Protein AF-A0A6N9P7X0-F1 (afdb_monomer_lite)

Sequence (153 aa):
MCLPDLQVTSSDEVGILTQNFNKMKNDCRSLLVARAERDAMHQNLLNEHIQRVTAEQQLSSAKFAALRNQVNPHFLFNTLALIIQVASEEDAEETKQLIQQLSDLLRYNLYNNAPSVPLAQEIEVLHHYIHIRKPVSGTVFPAGSTAESIPEA

pLDDT: mean 81.95, std 16.92, range [35.22, 97.81]

Radius of gyration: 37.42 Å; chains: 1; bounding box: 61×48×104 Å

Structure (mmCIF, N/CA/C/O backbone):
data_AF-A0A6N9P7X0-F1
#
_entry.id   AF-A0A6N9P7X0-F1
#
loop_
_atom_site.group_PDB
_atom_site.id
_atom_site.type_symbol
_atom_site.label_atom_id
_atom_site.label_alt_id
_atom_site.label_comp_id
_atom_site.label_asym_id
_atom_site.label_entity_id
_atom_site.label_seq_id
_atom_site.pdbx_PDB_ins_code
_atom_site.Cartn_x
_atom_site.Cartn_y
_atom_site.Cartn_z
_atom_site.occupancy
_atom_site.B_iso_or_equiv
_atom_site.auth_seq_id
_atom_site.auth_comp_id
_atom_site.auth_asym_id
_atom_site.auth_atom_id
_atom_site.pdbx_PDB_model_num
ATOM 1 N N . MET A 1 1 ? 23.382 -11.305 -38.162 1.00 46.66 1 MET A N 1
ATOM 2 C CA . MET A 1 1 ? 24.546 -11.268 -39.075 1.00 46.66 1 MET A CA 1
ATOM 3 C C . MET A 1 1 ? 24.368 -10.052 -39.972 1.00 46.66 1 MET A C 1
ATOM 5 O O . MET A 1 1 ? 23.329 -9.954 -40.609 1.00 46.66 1 MET A O 1
ATOM 9 N N . CYS A 1 2 ? 25.265 -9.064 -39.909 1.00 64.12 2 CYS A N 1
ATOM 10 C CA . CYS A 1 2 ? 25.078 -7.799 -40.630 1.00 64.12 2 CYS A CA 1
ATOM 11 C C . CYS A 1 2 ? 25.531 -7.919 -42.083 1.00 64.12 2 CYS A C 1
ATOM 13 O O . CYS A 1 2 ? 26.607 -8.447 -42.351 1.00 64.12 2 CYS A O 1
ATOM 15 N N . LEU A 1 3 ? 24.717 -7.393 -42.997 1.00 74.31 3 LEU A N 1
ATOM 16 C CA . LEU A 1 3 ? 25.078 -7.265 -44.402 1.00 74.31 3 LEU A CA 1
ATOM 17 C C . LEU A 1 3 ? 26.088 -6.116 -44.564 1.00 74.31 3 LEU A C 1
ATOM 19 O O . LEU A 1 3 ? 25.824 -5.016 -44.052 1.00 74.31 3 LEU A O 1
ATOM 23 N N . PRO A 1 4 ? 27.218 -6.342 -45.256 1.00 85.94 4 PRO A N 1
ATOM 24 C CA . PRO A 1 4 ? 28.190 -5.293 -45.534 1.00 85.94 4 PRO A CA 1
ATOM 25 C C . PRO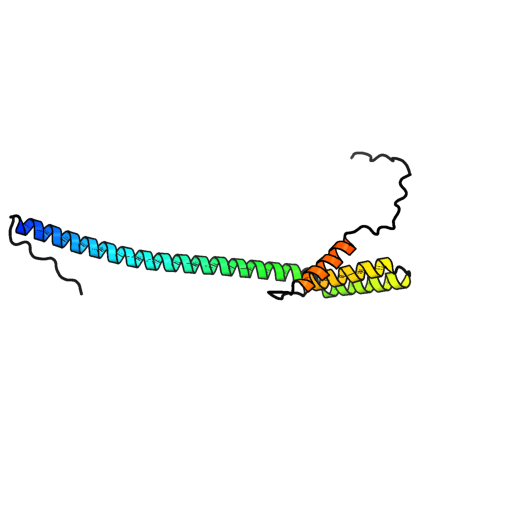 A 1 4 ? 27.567 -4.168 -46.370 1.00 85.94 4 PRO A C 1
ATOM 27 O O . PRO A 1 4 ? 26.486 -4.312 -46.950 1.00 85.94 4 PRO A O 1
ATOM 30 N N . ASP A 1 5 ? 28.211 -3.005 -46.369 1.00 91.25 5 ASP A N 1
ATOM 31 C CA . ASP A 1 5 ? 27.820 -1.901 -47.246 1.00 91.25 5 ASP A CA 1
ATOM 32 C C . ASP A 1 5 ? 28.019 -2.301 -48.708 1.00 91.25 5 ASP A C 1
ATOM 34 O O . ASP A 1 5 ? 28.965 -3.014 -49.058 1.00 91.25 5 ASP A O 1
ATOM 38 N N . LEU A 1 6 ? 27.093 -1.862 -49.558 1.00 89.38 6 LEU A N 1
ATOM 39 C CA . LEU A 1 6 ? 27.222 -2.039 -50.997 1.00 89.38 6 LEU A CA 1
ATOM 40 C C . LEU A 1 6 ? 28.403 -1.197 -51.488 1.00 89.38 6 LEU A C 1
ATOM 42 O O . LEU A 1 6 ? 28.542 -0.035 -51.100 1.00 89.38 6 LEU A O 1
ATOM 46 N N . GLN A 1 7 ? 29.246 -1.785 -52.334 1.00 89.69 7 GLN A N 1
ATOM 47 C CA . GLN A 1 7 ? 30.387 -1.095 -52.934 1.00 89.69 7 GLN A CA 1
ATOM 48 C C . GLN A 1 7 ? 29.886 0.000 -53.882 1.00 89.69 7 GLN A C 1
ATOM 50 O O . GLN A 1 7 ? 29.036 -0.255 -54.732 1.00 89.69 7 GLN A O 1
ATOM 55 N N . VAL A 1 8 ? 30.423 1.213 -53.753 1.00 88.00 8 VAL A N 1
ATOM 56 C CA . VAL A 1 8 ? 30.089 2.332 -54.643 1.00 88.00 8 VAL A CA 1
ATOM 57 C C . VAL A 1 8 ? 31.037 2.281 -55.839 1.00 88.00 8 VAL A C 1
ATOM 59 O O . VAL A 1 8 ? 32.207 2.629 -55.716 1.00 88.00 8 VAL A O 1
ATOM 62 N N . THR A 1 9 ? 30.552 1.800 -56.983 1.00 83.75 9 THR A N 1
ATOM 63 C CA . THR A 1 9 ? 31.378 1.548 -58.181 1.00 83.75 9 THR A CA 1
ATOM 64 C C . THR A 1 9 ? 31.285 2.627 -59.259 1.00 83.75 9 THR A C 1
ATOM 66 O O . THR A 1 9 ? 32.108 2.631 -60.168 1.00 83.75 9 THR A O 1
ATOM 69 N N . SER A 1 10 ? 30.306 3.530 -59.177 1.00 83.06 10 SER A N 1
ATOM 70 C CA . SER A 1 10 ? 30.120 4.639 -60.122 1.00 83.06 10 SER A CA 1
ATOM 71 C C . SER A 1 10 ? 29.969 5.960 -59.369 1.00 83.06 10 SER A C 1
ATOM 73 O O . SER A 1 10 ? 29.564 5.960 -58.207 1.00 83.06 10 SER A O 1
ATOM 75 N N . SER A 1 11 ? 30.314 7.079 -60.008 1.00 85.62 11 SER A N 1
ATOM 76 C CA . SER A 1 11 ? 30.141 8.437 -59.462 1.00 85.62 11 SER A CA 1
ATOM 77 C C . SER A 1 11 ? 28.894 9.147 -59.998 1.00 85.62 11 SER A C 1
ATOM 79 O O . SER A 1 11 ? 28.707 10.333 -59.740 1.00 85.62 11 SER A O 1
ATOM 81 N N . ASP A 1 12 ? 28.093 8.447 -60.795 1.00 89.12 12 ASP A N 1
ATOM 82 C CA . ASP A 1 12 ? 26.836 8.924 -61.366 1.00 89.12 12 ASP A CA 1
ATOM 83 C C . ASP A 1 12 ? 25.661 8.739 -60.380 1.00 89.12 12 ASP A C 1
ATOM 85 O O . ASP A 1 12 ? 25.842 8.498 -59.178 1.00 89.12 12 ASP A O 1
ATOM 89 N N . GLU A 1 13 ? 24.430 8.840 -60.878 1.00 90.00 13 GLU A N 1
ATOM 90 C CA . GLU A 1 13 ? 23.208 8.701 -60.086 1.00 90.00 13 GLU A CA 1
ATOM 91 C C . GLU A 1 13 ? 23.115 7.346 -59.357 1.00 90.00 13 GLU A C 1
ATOM 93 O O . GLU A 1 13 ? 22.554 7.268 -58.258 1.00 90.00 13 GLU A O 1
ATOM 98 N N . VAL A 1 14 ? 23.707 6.284 -59.916 1.00 90.75 14 VAL A N 1
ATOM 99 C CA . VAL A 1 14 ? 23.730 4.942 -59.310 1.00 90.75 14 VAL A CA 1
ATOM 100 C C . VAL A 1 14 ? 24.664 4.918 -58.099 1.00 90.75 14 VAL A C 1
ATOM 102 O O . VAL A 1 14 ? 24.355 4.298 -57.073 1.00 90.75 14 VAL A O 1
ATOM 105 N N . GLY A 1 15 ? 25.777 5.649 -58.170 1.00 91.00 15 GLY A N 1
ATOM 106 C CA . GLY A 1 15 ? 26.687 5.851 -57.044 1.00 91.00 15 GLY A CA 1
ATOM 107 C C . GLY A 1 15 ? 26.023 6.549 -55.861 1.00 91.00 15 GLY A C 1
ATOM 108 O O . GLY A 1 15 ? 26.086 6.069 -54.725 1.00 91.00 15 GLY A O 1
ATOM 109 N N . ILE A 1 16 ? 25.330 7.654 -56.142 1.00 91.81 16 ILE A N 1
ATOM 110 C CA . ILE A 1 16 ? 24.618 8.457 -55.136 1.00 91.81 16 ILE A CA 1
ATOM 111 C C . ILE A 1 16 ? 23.506 7.636 -54.471 1.00 91.81 16 ILE A C 1
ATOM 113 O O . ILE A 1 16 ? 23.368 7.648 -53.244 1.00 91.81 16 ILE A O 1
ATOM 117 N N . LEU A 1 17 ? 22.733 6.876 -55.253 1.00 93.50 17 LEU A N 1
ATOM 118 C CA . LEU A 1 17 ? 21.688 6.006 -54.712 1.00 93.50 17 LEU A CA 1
ATOM 119 C C . LEU A 1 17 ? 22.267 4.931 -53.780 1.00 93.50 17 LEU A C 1
ATOM 121 O O . LEU A 1 17 ? 21.718 4.693 -52.703 1.00 93.50 17 LEU A O 1
ATOM 125 N N . THR A 1 18 ? 23.399 4.330 -54.151 1.00 92.25 18 THR A N 1
ATOM 126 C CA . THR A 1 18 ? 24.086 3.317 -53.333 1.00 92.25 18 THR A CA 1
ATOM 127 C C . THR A 1 18 ? 24.548 3.897 -51.991 1.00 92.25 18 THR A C 1
ATOM 129 O O . THR A 1 18 ? 24.352 3.277 -50.944 1.00 92.25 18 THR A O 1
ATOM 132 N N . GLN A 1 19 ? 25.088 5.120 -51.990 1.00 92.69 19 GLN A N 1
ATOM 133 C CA . GLN A 1 19 ? 25.470 5.825 -50.761 1.00 92.69 19 GLN A CA 1
ATOM 134 C C . GLN A 1 19 ? 24.261 6.133 -49.868 1.00 92.69 19 GLN A C 1
ATOM 136 O O . GLN A 1 19 ? 24.297 5.862 -48.666 1.00 92.69 19 GLN A O 1
ATOM 141 N N . ASN A 1 20 ? 23.172 6.645 -50.449 1.00 93.94 20 ASN A N 1
ATOM 142 C CA . ASN A 1 20 ? 21.940 6.936 -49.713 1.00 93.94 20 ASN A CA 1
ATOM 143 C C . ASN A 1 20 ? 21.319 5.669 -49.112 1.00 93.94 20 ASN A C 1
ATOM 145 O O . ASN A 1 20 ? 20.863 5.687 -47.968 1.00 93.94 20 ASN A O 1
ATOM 149 N N . PHE A 1 21 ? 21.349 4.555 -49.845 1.00 93.81 21 PHE A N 1
ATOM 150 C CA . PHE A 1 21 ? 20.879 3.266 -49.351 1.00 93.81 21 PHE A CA 1
ATOM 151 C C . PHE A 1 21 ? 21.721 2.758 -48.172 1.00 93.81 21 PHE A C 1
ATOM 153 O O . PHE A 1 21 ? 21.165 2.372 -47.142 1.00 93.81 21 PHE A O 1
ATOM 160 N N . ASN A 1 22 ? 23.055 2.808 -48.280 1.00 92.69 22 ASN A N 1
ATOM 161 C CA . ASN A 1 22 ? 23.952 2.434 -47.182 1.00 92.69 22 ASN A CA 1
ATOM 162 C C . ASN A 1 22 ? 23.719 3.316 -45.943 1.00 92.69 22 ASN A C 1
ATOM 164 O O . ASN A 1 22 ? 23.643 2.798 -44.827 1.00 92.69 22 ASN A O 1
ATOM 168 N N . LYS A 1 23 ? 23.518 4.629 -46.133 1.00 94.44 23 LYS A N 1
ATOM 169 C CA . LYS A 1 23 ? 23.176 5.556 -45.046 1.00 94.44 23 LYS A CA 1
ATOM 170 C C . LYS A 1 23 ? 21.858 5.175 -44.367 1.00 94.44 23 LYS A C 1
ATOM 172 O O . LYS A 1 23 ? 21.852 4.946 -43.164 1.00 94.44 23 LYS A O 1
ATOM 177 N N . MET A 1 24 ? 20.776 5.003 -45.130 1.00 95.00 24 MET A N 1
ATOM 178 C CA . MET A 1 24 ? 19.472 4.590 -44.594 1.00 95.00 24 MET A CA 1
ATOM 179 C C . MET A 1 24 ? 19.556 3.256 -43.833 1.00 95.00 24 MET A C 1
ATOM 181 O O . MET A 1 24 ? 18.993 3.127 -42.747 1.00 95.00 24 MET A O 1
ATOM 185 N N . LYS A 1 25 ? 20.292 2.269 -44.362 1.00 93.38 25 LYS A N 1
ATOM 186 C CA . LYS A 1 25 ? 20.524 0.978 -43.693 1.00 93.38 25 LYS A CA 1
ATOM 187 C C . LYS A 1 25 ? 21.182 1.166 -42.320 1.00 93.38 25 LYS A C 1
ATOM 189 O O . LYS A 1 25 ? 20.756 0.551 -41.339 1.00 93.38 25 LYS A O 1
ATOM 194 N N . ASN A 1 26 ? 22.208 2.011 -42.247 1.00 93.38 26 ASN A N 1
ATOM 195 C CA . ASN A 1 26 ? 22.947 2.280 -41.015 1.00 93.38 26 ASN A CA 1
ATOM 196 C C . ASN A 1 26 ? 22.126 3.114 -40.014 1.00 93.38 26 ASN A C 1
ATOM 198 O O . ASN A 1 26 ? 22.171 2.842 -38.810 1.00 93.38 26 ASN A O 1
ATOM 202 N N . ASP A 1 27 ? 21.303 4.044 -40.500 1.00 95.06 27 ASP A N 1
ATOM 203 C CA . ASP A 1 27 ? 20.374 4.825 -39.678 1.00 95.06 27 ASP A CA 1
ATOM 204 C C . ASP A 1 27 ? 19.290 3.923 -39.067 1.00 95.06 27 ASP A C 1
ATOM 206 O O . ASP A 1 27 ? 19.098 3.919 -37.849 1.00 95.06 27 ASP A O 1
ATOM 210 N N . CYS A 1 28 ? 18.643 3.071 -39.874 1.00 93.69 28 CYS A N 1
ATOM 211 C CA . CYS A 1 28 ? 17.679 2.081 -39.382 1.00 93.69 28 CYS A CA 1
ATOM 212 C C . CYS A 1 28 ? 18.297 1.172 -38.317 1.00 93.69 28 CYS A C 1
ATOM 214 O O . CYS A 1 28 ? 17.671 0.906 -37.291 1.00 93.69 28 CYS A O 1
ATOM 216 N N . ARG A 1 29 ? 19.537 0.718 -38.525 1.00 90.44 29 ARG A N 1
ATOM 217 C CA . ARG A 1 29 ? 20.250 -0.094 -37.536 1.00 90.44 29 ARG A CA 1
ATOM 218 C C . ARG A 1 29 ? 20.439 0.658 -36.220 1.00 90.44 29 ARG A C 1
ATOM 220 O O . ARG A 1 29 ? 20.148 0.100 -35.165 1.00 90.44 29 ARG A O 1
ATOM 227 N N . SER A 1 30 ? 20.912 1.898 -36.281 1.00 93.81 30 SER A N 1
ATOM 228 C CA . SER A 1 30 ? 21.144 2.722 -35.090 1.00 93.81 30 SER A CA 1
ATOM 229 C C . SER A 1 30 ? 19.847 2.961 -34.315 1.00 93.81 30 SER A C 1
ATOM 231 O O . SER A 1 30 ? 19.822 2.834 -33.093 1.00 93.81 30 SER A O 1
ATOM 233 N N . LEU A 1 31 ? 18.739 3.204 -35.023 1.00 95.00 31 LEU A N 1
ATOM 234 C CA . LEU A 1 31 ? 17.416 3.358 -34.415 1.00 95.00 31 LEU A CA 1
ATOM 235 C C . LEU A 1 31 ? 16.918 2.077 -33.735 1.00 95.00 31 LEU A C 1
ATOM 237 O O . LEU A 1 31 ? 16.327 2.158 -32.659 1.00 95.00 31 LEU A O 1
ATOM 241 N N . LEU A 1 32 ? 17.149 0.903 -34.331 1.00 94.88 32 LEU A N 1
ATOM 242 C CA . LEU A 1 32 ? 16.759 -0.378 -33.733 1.00 94.88 32 LEU A CA 1
ATOM 243 C C . LEU A 1 32 ? 17.528 -0.658 -32.438 1.00 94.88 32 LEU A C 1
ATOM 245 O O . LEU A 1 32 ? 16.918 -1.075 -31.455 1.00 94.88 32 LEU A O 1
ATOM 249 N N . VAL A 1 33 ? 18.836 -0.387 -32.421 1.00 95.12 33 VAL A N 1
ATOM 250 C CA . VAL A 1 33 ? 19.668 -0.535 -31.216 1.00 95.12 33 VAL A CA 1
ATOM 251 C C . VAL A 1 33 ? 19.208 0.436 -30.130 1.00 95.12 33 VAL A C 1
ATOM 253 O O . VAL A 1 33 ? 18.872 0.002 -29.031 1.00 95.12 33 VAL A O 1
ATOM 256 N N . ALA A 1 34 ? 19.068 1.723 -30.460 1.00 95.38 34 ALA A N 1
ATOM 257 C CA . ALA A 1 34 ? 18.608 2.735 -29.510 1.00 95.38 34 ALA A CA 1
ATOM 258 C C . ALA A 1 34 ? 17.197 2.443 -28.969 1.00 95.38 34 ALA A C 1
ATOM 260 O O . ALA A 1 34 ? 16.880 2.767 -27.825 1.00 95.38 34 ALA A O 1
ATOM 261 N N . ARG A 1 35 ? 16.321 1.830 -29.778 1.00 96.69 35 ARG A N 1
ATOM 262 C CA . ARG A 1 35 ? 14.998 1.385 -29.325 1.00 96.69 35 ARG A CA 1
ATOM 263 C C . ARG A 1 35 ? 15.104 0.235 -28.327 1.00 96.69 35 ARG A C 1
ATOM 265 O O . ARG A 1 35 ? 14.474 0.321 -27.282 1.00 96.69 35 ARG A O 1
ATOM 272 N N . AL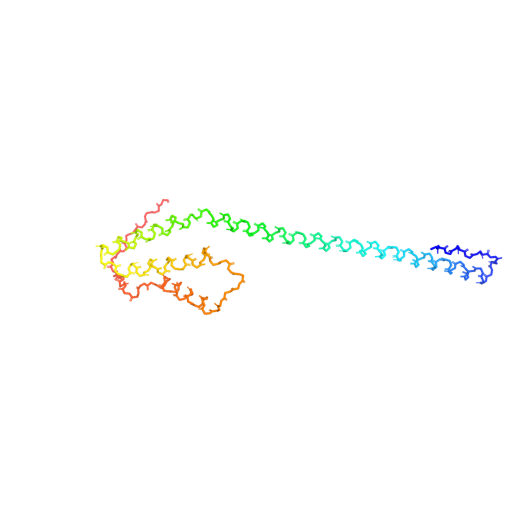A A 1 36 ? 15.908 -0.788 -28.617 1.00 95.00 36 ALA A N 1
ATOM 273 C CA . ALA A 1 36 ? 16.105 -1.914 -27.706 1.00 95.00 36 ALA A CA 1
ATOM 274 C C . ALA A 1 36 ? 16.693 -1.465 -26.355 1.00 95.00 36 ALA A C 1
ATOM 276 O O . ALA A 1 36 ? 16.234 -1.904 -25.303 1.00 95.00 36 ALA A O 1
ATOM 277 N N . GLU A 1 37 ? 17.658 -0.542 -26.378 1.00 96.00 37 GLU A N 1
ATOM 278 C CA . GLU A 1 37 ? 18.233 0.061 -25.169 1.00 96.00 37 GLU A CA 1
ATOM 279 C C . GLU A 1 37 ? 17.193 0.857 -24.373 1.00 96.00 37 GLU A C 1
ATOM 281 O O . GLU A 1 37 ? 17.098 0.710 -23.153 1.00 96.00 37 GLU A O 1
ATOM 286 N N . ARG A 1 38 ? 16.365 1.660 -25.056 1.00 97.00 38 ARG A N 1
ATOM 287 C CA . ARG A 1 38 ? 15.275 2.410 -24.416 1.00 97.00 38 ARG A CA 1
ATOM 288 C C . ARG A 1 38 ? 14.253 1.483 -23.769 1.00 97.00 38 ARG A C 1
ATOM 290 O O . ARG A 1 38 ? 13.830 1.752 -22.650 1.00 97.00 38 ARG A O 1
ATOM 297 N N . ASP A 1 39 ? 13.869 0.410 -24.451 1.00 96.75 39 ASP A N 1
ATOM 298 C CA . ASP A 1 39 ? 12.896 -0.551 -23.935 1.00 96.75 39 ASP A CA 1
ATOM 299 C C . ASP A 1 39 ? 13.449 -1.254 -22.683 1.00 96.75 39 ASP A C 1
ATOM 301 O O . ASP A 1 39 ? 12.749 -1.353 -21.674 1.00 96.75 39 ASP A O 1
ATOM 305 N N . ALA A 1 40 ? 14.729 -1.648 -22.692 1.00 96.69 40 ALA A N 1
ATOM 306 C CA . ALA A 1 40 ? 15.401 -2.205 -21.517 1.00 96.69 40 ALA A CA 1
ATOM 307 C C . ALA A 1 40 ? 15.466 -1.201 -20.350 1.00 96.69 40 ALA A C 1
ATOM 309 O O . ALA A 1 40 ? 15.180 -1.552 -19.204 1.00 96.69 40 ALA A O 1
ATOM 310 N N . MET A 1 41 ? 15.781 0.066 -20.634 1.00 96.62 41 MET A N 1
ATOM 311 C CA . MET A 1 41 ? 15.786 1.127 -19.626 1.00 96.62 41 MET A CA 1
ATOM 312 C C . MET A 1 41 ? 14.390 1.360 -19.040 1.00 96.62 41 MET A C 1
ATOM 314 O O . MET A 1 41 ? 14.246 1.471 -17.825 1.00 96.62 41 MET A O 1
ATOM 318 N N . HIS A 1 42 ? 13.355 1.392 -19.879 1.00 96.81 42 HIS A N 1
ATOM 319 C CA . HIS A 1 42 ? 11.978 1.575 -19.434 1.00 96.81 42 HIS A CA 1
ATOM 320 C C . HIS A 1 42 ? 11.526 0.428 -18.520 1.00 96.81 42 HIS A C 1
ATOM 322 O O . HIS A 1 42 ? 10.924 0.679 -17.479 1.00 96.81 42 HIS A O 1
ATOM 328 N N . GLN A 1 43 ? 11.885 -0.817 -18.847 1.00 96.38 43 GLN A N 1
ATOM 329 C CA . GLN A 1 43 ? 11.627 -1.969 -17.975 1.00 96.38 43 GLN A CA 1
ATOM 330 C C . GLN A 1 43 ? 12.322 -1.831 -16.614 1.00 96.38 43 GLN A C 1
ATOM 332 O O . GLN A 1 43 ? 11.702 -2.076 -15.580 1.00 96.38 43 GLN A O 1
ATOM 337 N N . ASN A 1 44 ? 13.579 -1.379 -16.588 1.00 97.44 44 ASN A N 1
ATOM 338 C CA . ASN A 1 44 ? 14.293 -1.138 -15.332 1.00 97.44 44 ASN A CA 1
ATOM 339 C C . ASN A 1 44 ? 13.614 -0.055 -14.480 1.00 97.44 44 ASN A C 1
ATOM 341 O O . ASN A 1 44 ? 13.445 -0.253 -13.279 1.00 97.44 44 ASN A O 1
ATOM 345 N N . LEU A 1 45 ? 13.171 1.046 -15.096 1.00 97.69 45 LEU A N 1
ATOM 346 C CA . LEU A 1 45 ? 12.459 2.123 -14.400 1.00 97.69 45 LEU A CA 1
ATOM 347 C C . LEU A 1 45 ? 11.126 1.650 -13.811 1.00 97.69 45 LEU A C 1
ATOM 349 O O . LEU A 1 45 ? 10.805 1.987 -12.673 1.00 97.69 45 LEU A O 1
ATOM 353 N N . LEU A 1 46 ? 10.360 0.849 -14.558 1.00 97.81 46 LEU A N 1
ATOM 354 C CA . LEU A 1 46 ? 9.112 0.269 -14.058 1.00 97.81 46 LEU A CA 1
ATOM 355 C C . LEU A 1 46 ? 9.365 -0.661 -12.869 1.00 97.81 46 LEU A C 1
ATOM 357 O O . LEU A 1 46 ? 8.665 -0.569 -11.862 1.00 97.81 46 LEU A O 1
ATOM 361 N N . ASN A 1 47 ? 10.389 -1.512 -12.955 1.00 97.44 47 ASN A N 1
ATOM 362 C CA . ASN A 1 47 ? 10.763 -2.399 -11.857 1.00 97.44 47 ASN A CA 1
ATOM 363 C C . ASN A 1 47 ? 11.200 -1.614 -10.613 1.00 97.44 47 ASN A C 1
ATOM 365 O O . ASN A 1 47 ? 10.755 -1.935 -9.512 1.00 97.44 47 ASN A O 1
ATOM 369 N N . GLU A 1 48 ? 12.008 -0.562 -10.772 1.00 97.31 48 GLU A N 1
ATOM 370 C CA . GLU A 1 48 ? 12.403 0.303 -9.655 1.00 97.31 48 GLU A CA 1
ATOM 371 C C . GLU A 1 48 ? 11.186 1.008 -9.039 1.00 97.31 48 GLU A C 1
ATOM 373 O O . GLU A 1 48 ? 11.050 1.060 -7.815 1.00 97.31 48 GLU A O 1
ATOM 378 N N . HIS A 1 49 ? 10.263 1.505 -9.867 1.00 96.62 49 HIS A N 1
ATOM 379 C CA . HIS A 1 49 ? 9.037 2.139 -9.391 1.00 96.62 49 HIS A CA 1
ATOM 380 C C . HIS A 1 49 ? 8.176 1.166 -8.574 1.00 96.62 49 HIS A C 1
ATOM 382 O O . HIS A 1 49 ? 7.772 1.494 -7.460 1.00 96.62 49 HIS A O 1
ATOM 388 N N . ILE A 1 50 ? 7.955 -0.054 -9.077 1.00 97.81 50 ILE A N 1
ATOM 389 C CA . ILE A 1 50 ? 7.203 -1.096 -8.363 1.00 97.81 50 ILE A CA 1
ATOM 390 C C . ILE A 1 50 ? 7.880 -1.441 -7.033 1.00 97.81 50 ILE A C 1
ATOM 392 O O . ILE A 1 50 ? 7.202 -1.544 -6.008 1.00 97.81 50 ILE A O 1
ATOM 396 N N . GLN A 1 51 ? 9.208 -1.585 -7.018 1.00 96.94 51 GLN A N 1
ATOM 397 C CA . GLN A 1 51 ? 9.960 -1.858 -5.791 1.00 96.94 51 GLN A CA 1
ATOM 398 C C . GLN A 1 51 ? 9.817 -0.727 -4.769 1.00 96.94 51 GLN A C 1
ATOM 400 O O . GLN A 1 51 ? 9.570 -1.009 -3.597 1.00 96.94 51 GLN A O 1
ATOM 405 N N . ARG A 1 52 ? 9.908 0.538 -5.200 1.00 97.31 52 ARG A N 1
ATOM 406 C CA . ARG A 1 52 ? 9.709 1.706 -4.325 1.00 97.31 52 ARG A CA 1
ATOM 407 C C . ARG A 1 52 ? 8.312 1.725 -3.719 1.00 97.31 52 ARG A C 1
ATOM 409 O O . ARG A 1 52 ? 8.194 1.786 -2.500 1.00 97.31 52 ARG A O 1
ATOM 416 N N . VAL A 1 53 ? 7.273 1.598 -4.545 1.00 97.06 53 VAL A N 1
ATOM 417 C CA . VAL A 1 53 ? 5.875 1.593 -4.080 1.00 97.06 53 VAL A CA 1
ATOM 418 C C . VAL A 1 53 ? 5.633 0.443 -3.098 1.00 97.06 53 VAL A C 1
ATOM 420 O O . VAL A 1 53 ? 5.022 0.633 -2.048 1.00 97.06 53 VAL A O 1
ATOM 423 N N . THR A 1 54 ? 6.164 -0.744 -3.394 1.00 96.31 54 THR A N 1
ATOM 424 C CA . THR A 1 54 ? 6.037 -1.913 -2.511 1.00 96.31 54 THR A CA 1
ATOM 425 C C . THR A 1 54 ? 6.753 -1.689 -1.176 1.00 96.31 54 THR A C 1
ATOM 427 O O . THR A 1 54 ? 6.198 -1.988 -0.119 1.00 96.31 54 THR A O 1
ATOM 430 N N . ALA A 1 55 ? 7.964 -1.126 -1.197 1.00 95.75 55 ALA A N 1
ATOM 431 C CA . ALA A 1 55 ? 8.726 -0.820 0.011 1.00 95.75 55 ALA A CA 1
ATOM 432 C C . ALA A 1 55 ? 8.043 0.259 0.868 1.00 95.75 55 ALA A C 1
ATOM 434 O O . ALA A 1 55 ? 7.995 0.133 2.091 1.00 95.75 55 ALA A O 1
ATOM 435 N N . GLU A 1 56 ? 7.467 1.292 0.249 1.00 95.62 56 GLU A N 1
ATOM 436 C CA . GLU A 1 56 ? 6.683 2.321 0.940 1.00 95.62 56 GLU A CA 1
ATOM 437 C C . GLU A 1 56 ? 5.440 1.732 1.617 1.00 95.62 56 GLU A C 1
ATOM 439 O O . GLU A 1 56 ? 5.171 2.035 2.783 1.00 95.62 56 GLU A O 1
ATOM 444 N N . GLN A 1 57 ? 4.717 0.839 0.933 1.00 94.56 57 GLN A N 1
ATOM 445 C CA . GLN A 1 57 ? 3.574 0.129 1.513 1.00 94.56 57 GLN A CA 1
ATOM 446 C C . GLN A 1 57 ? 3.988 -0.741 2.705 1.00 94.56 57 GLN A C 1
ATOM 448 O O . GLN A 1 57 ? 3.359 -0.677 3.764 1.00 94.56 57 GLN A O 1
ATOM 453 N N . GLN A 1 58 ? 5.0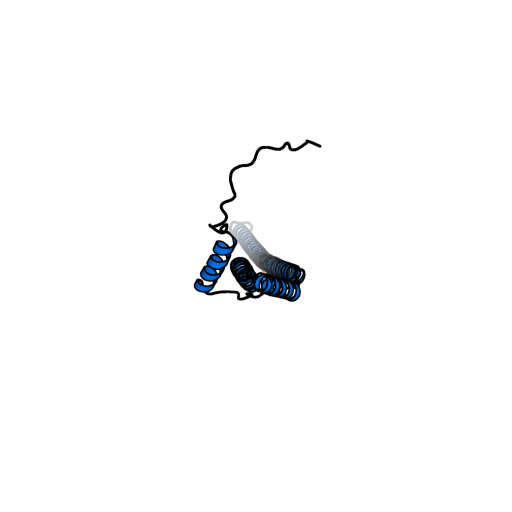72 -1.510 2.572 1.00 93.38 58 GLN A N 1
ATOM 454 C CA . GLN A 1 58 ? 5.605 -2.332 3.662 1.00 93.38 58 GLN A CA 1
ATOM 455 C C . GLN A 1 58 ? 6.051 -1.478 4.852 1.00 93.38 58 GLN A C 1
ATOM 457 O O . GLN A 1 58 ? 5.733 -1.805 5.995 1.00 93.38 58 GLN A O 1
ATOM 462 N N . LEU A 1 59 ? 6.729 -0.355 4.601 1.00 94.81 59 LEU A N 1
ATOM 463 C CA . LEU A 1 59 ? 7.145 0.583 5.641 1.00 94.81 59 LEU A CA 1
ATOM 464 C C . LEU A 1 59 ? 5.939 1.190 6.364 1.00 94.81 59 LEU A C 1
ATOM 466 O O . LEU A 1 59 ? 5.947 1.283 7.590 1.00 94.81 59 LEU A O 1
ATOM 470 N N . SER A 1 60 ? 4.905 1.592 5.624 1.00 86.62 60 SER A N 1
ATOM 471 C CA . SER A 1 60 ? 3.661 2.112 6.196 1.00 86.62 60 SER A CA 1
ATOM 472 C C . SER A 1 60 ? 2.981 1.066 7.084 1.00 86.62 60 SER A C 1
ATOM 474 O O . SER A 1 60 ? 2.684 1.339 8.249 1.00 86.62 60 SER A O 1
ATOM 476 N N . SER A 1 61 ? 2.844 -0.168 6.588 1.00 84.94 61 SER A N 1
ATOM 477 C CA . SER A 1 61 ? 2.282 -1.283 7.356 1.00 84.94 61 SER A CA 1
ATOM 478 C C . SER A 1 61 ? 3.100 -1.590 8.614 1.00 84.94 61 SER A C 1
ATOM 480 O O . SER A 1 61 ? 2.523 -1.839 9.672 1.00 84.94 61 SER A O 1
ATOM 482 N N . ALA A 1 62 ? 4.432 -1.558 8.530 1.00 84.88 62 ALA A N 1
ATOM 483 C CA . ALA A 1 62 ? 5.313 -1.795 9.670 1.00 84.88 62 ALA A CA 1
ATOM 484 C C . ALA A 1 62 ? 5.206 -0.677 10.717 1.00 84.88 62 ALA A C 1
ATOM 486 O O . ALA A 1 62 ? 5.123 -0.961 11.912 1.00 84.88 62 ALA A O 1
ATOM 487 N N . LYS A 1 63 ? 5.147 0.591 10.285 1.00 84.25 63 LYS A N 1
ATOM 488 C CA . LYS A 1 63 ? 4.917 1.743 11.173 1.00 84.25 63 LYS A CA 1
ATOM 489 C C . LYS A 1 63 ? 3.567 1.648 11.872 1.00 84.25 63 LYS A C 1
ATOM 491 O O . LYS A 1 63 ? 3.501 1.858 13.079 1.00 84.25 63 LYS A O 1
ATOM 496 N N . PHE A 1 64 ? 2.512 1.297 11.139 1.00 82.56 64 PHE A N 1
ATOM 497 C CA . PHE A 1 64 ? 1.184 1.099 11.711 1.00 82.56 64 PHE A CA 1
ATOM 498 C C . PHE A 1 64 ? 1.178 -0.038 12.741 1.00 82.56 64 PHE A C 1
ATOM 500 O O . PHE A 1 64 ? 0.699 0.145 13.857 1.00 82.56 64 PHE A O 1
ATOM 507 N N . ALA A 1 65 ? 1.788 -1.182 12.418 1.00 80.25 65 ALA A N 1
ATOM 508 C CA . ALA A 1 65 ? 1.926 -2.295 13.354 1.00 80.25 65 ALA A CA 1
ATOM 509 C C . ALA A 1 65 ? 2.726 -1.905 14.611 1.00 80.25 65 ALA A C 1
ATOM 511 O O . ALA A 1 65 ? 2.349 -2.279 15.720 1.00 80.25 65 ALA A O 1
ATOM 512 N N . ALA A 1 66 ? 3.797 -1.121 14.457 1.00 80.75 66 ALA A N 1
ATOM 513 C CA . ALA A 1 66 ? 4.590 -0.619 15.575 1.00 80.75 66 ALA A CA 1
ATOM 514 C C . ALA A 1 66 ? 3.798 0.355 16.462 1.00 80.75 66 ALA A C 1
ATOM 516 O O . ALA A 1 66 ? 3.802 0.192 17.679 1.00 80.75 66 ALA A O 1
ATOM 517 N N . LEU A 1 67 ? 3.079 1.320 15.873 1.00 76.81 67 LEU A N 1
ATOM 518 C 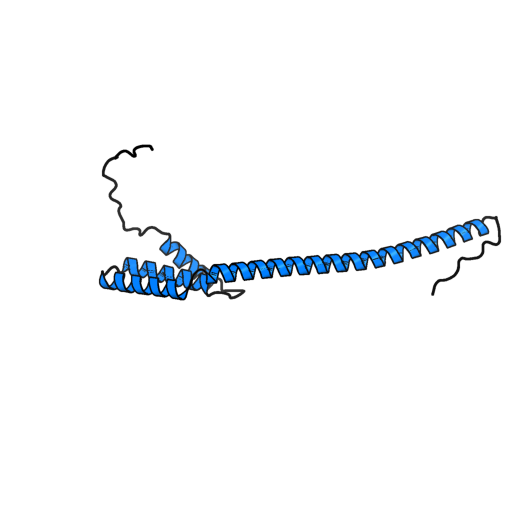CA . LEU A 1 67 ? 2.186 2.234 16.598 1.00 76.81 67 LEU A CA 1
ATOM 519 C C . LEU A 1 67 ? 1.095 1.469 17.349 1.00 76.81 67 LEU A C 1
ATOM 521 O O . LEU A 1 67 ? 0.833 1.751 18.515 1.00 76.81 67 LEU A O 1
ATOM 525 N N . ARG A 1 68 ? 0.508 0.448 16.716 1.00 70.62 68 ARG A N 1
ATOM 526 C CA . ARG A 1 68 ? -0.457 -0.426 17.378 1.00 70.62 68 ARG A CA 1
ATOM 527 C C . ARG A 1 68 ? 0.162 -1.137 18.577 1.00 70.62 68 ARG A C 1
ATOM 529 O O . ARG A 1 68 ? -0.467 -1.186 19.620 1.00 70.62 68 ARG A O 1
ATOM 536 N N . ASN A 1 69 ? 1.383 -1.654 18.450 1.00 71.38 69 ASN A N 1
ATOM 537 C CA . ASN A 1 69 ? 2.068 -2.342 19.546 1.00 71.38 69 ASN A CA 1
ATOM 538 C C . ASN A 1 69 ? 2.478 -1.403 20.695 1.00 71.38 69 ASN A C 1
ATOM 540 O O . ASN A 1 69 ? 2.641 -1.877 21.818 1.00 71.38 69 ASN A O 1
ATOM 544 N N . GLN A 1 70 ? 2.644 -0.097 20.445 1.00 70.12 70 GLN A N 1
ATOM 545 C CA . GLN A 1 70 ? 2.877 0.888 21.513 1.00 70.12 70 GLN A CA 1
ATOM 546 C C . GLN A 1 70 ? 1.658 1.030 22.434 1.00 70.12 70 GLN A C 1
ATOM 548 O O . GLN A 1 70 ? 1.816 1.279 23.628 1.00 70.12 70 GLN A O 1
ATOM 553 N N . VAL A 1 71 ? 0.450 0.814 21.910 1.00 68.25 71 VAL A N 1
ATOM 554 C CA . VAL A 1 71 ? -0.751 0.632 22.725 1.00 68.25 71 VAL A CA 1
ATOM 555 C C . VAL A 1 71 ? -0.798 -0.837 23.119 1.00 68.25 71 VAL A C 1
ATOM 557 O O . VAL A 1 71 ? -1.189 -1.666 22.312 1.00 68.25 71 VAL A O 1
ATOM 560 N N . ASN A 1 72 ? -0.400 -1.200 24.342 1.00 68.94 72 ASN A N 1
ATOM 561 C CA . ASN A 1 72 ? -0.601 -2.570 24.817 1.00 68.94 72 ASN A CA 1
ATOM 562 C C . ASN A 1 72 ? -2.120 -2.832 24.878 1.00 68.94 72 ASN A C 1
ATOM 564 O O . ASN A 1 72 ? -2.772 -2.346 25.810 1.00 68.94 72 ASN A O 1
ATOM 568 N N . PRO A 1 73 ? -2.710 -3.575 23.917 1.00 77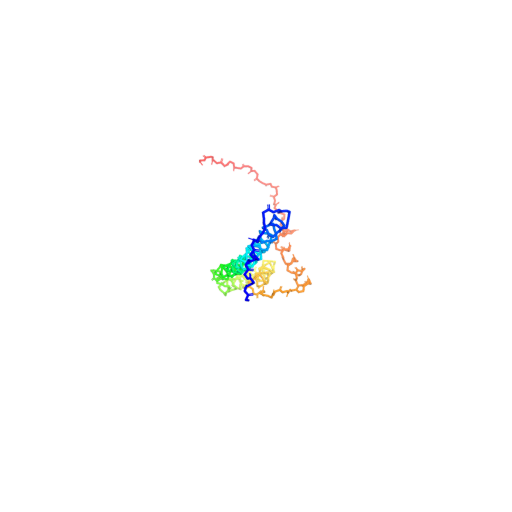.56 73 PRO A N 1
ATOM 569 C CA . PRO A 1 73 ? -4.160 -3.667 23.817 1.00 77.56 73 PRO A CA 1
ATOM 570 C C . PRO A 1 73 ? -4.702 -4.392 25.042 1.00 77.56 73 PRO A C 1
ATOM 572 O O . PRO A 1 73 ? -5.731 -4.021 25.584 1.00 77.56 73 PRO A O 1
ATOM 575 N N . HIS A 1 74 ? -3.961 -5.389 25.525 1.00 79.25 74 HIS A N 1
ATOM 576 C CA . HIS A 1 74 ? -4.306 -6.145 26.715 1.00 79.25 74 HIS A CA 1
ATOM 577 C C . HIS A 1 74 ? -4.345 -5.255 27.959 1.00 79.25 74 HIS A C 1
ATOM 579 O O . HIS A 1 74 ? -5.320 -5.307 28.698 1.00 79.25 74 HIS A O 1
ATOM 585 N N . PHE A 1 75 ? -3.347 -4.388 28.164 1.00 84.19 75 PHE A N 1
ATOM 586 C CA . PHE A 1 75 ? -3.394 -3.414 29.258 1.00 84.19 75 PHE A CA 1
ATOM 587 C C . PHE A 1 75 ? -4.621 -2.507 29.138 1.00 84.19 75 PHE A C 1
ATOM 589 O O . PHE A 1 75 ? -5.366 -2.381 30.101 1.00 84.19 75 PHE A O 1
ATOM 596 N N . LEU A 1 76 ? -4.881 -1.959 27.947 1.00 85.06 76 LEU A N 1
ATOM 597 C CA . LEU A 1 76 ? -6.027 -1.083 27.706 1.00 85.06 76 LEU A CA 1
ATOM 598 C C . LEU A 1 76 ? -7.366 -1.780 28.008 1.00 85.06 76 LEU A C 1
ATOM 600 O O . LEU A 1 76 ? -8.189 -1.226 28.732 1.00 85.06 76 LEU A O 1
ATOM 604 N N . PHE A 1 77 ? -7.579 -3.004 27.512 1.00 87.12 77 PHE A N 1
ATOM 605 C CA . PHE A 1 77 ? -8.803 -3.767 27.789 1.00 87.12 77 PHE A CA 1
ATOM 606 C C . PHE A 1 77 ? -8.920 -4.163 29.259 1.00 87.12 77 PHE A C 1
ATOM 608 O O . PHE A 1 77 ? -10.021 -4.126 29.802 1.00 87.12 77 PHE A O 1
ATOM 615 N N . ASN A 1 78 ? -7.807 -4.483 29.919 1.00 86.88 78 ASN A N 1
ATOM 616 C CA . ASN A 1 78 ? -7.806 -4.764 31.352 1.00 86.88 78 ASN A CA 1
ATOM 617 C C . ASN A 1 78 ? -8.187 -3.523 32.161 1.00 86.88 78 ASN A C 1
ATOM 619 O O . ASN A 1 78 ? -8.965 -3.625 33.105 1.00 86.88 78 ASN A O 1
ATOM 623 N N . THR A 1 79 ? -7.688 -2.346 31.775 1.00 89.62 79 THR A N 1
ATOM 624 C CA . THR A 1 79 ? -8.077 -1.081 32.401 1.00 89.62 79 THR A CA 1
ATOM 625 C C . THR A 1 79 ? -9.562 -0.794 32.182 1.00 89.62 79 THR A C 1
ATOM 627 O O . THR A 1 79 ? -10.252 -0.477 33.141 1.00 89.62 79 THR A O 1
ATOM 630 N N . LEU A 1 80 ? -10.092 -0.959 30.965 1.00 91.19 80 LEU A N 1
ATOM 631 C CA . LEU A 1 80 ? -11.523 -0.750 30.697 1.00 91.19 80 LEU A CA 1
ATOM 632 C C . LEU A 1 80 ? -12.407 -1.733 31.479 1.00 91.19 80 LEU A C 1
ATOM 634 O O . LEU A 1 80 ? -13.429 -1.323 32.021 1.00 91.19 80 LEU A O 1
ATOM 638 N N . ALA A 1 81 ? -12.001 -3.001 31.587 1.00 89.31 81 ALA A N 1
ATOM 639 C CA . ALA A 1 81 ? -12.706 -4.000 32.388 1.00 89.31 81 ALA A CA 1
ATOM 640 C C . ALA A 1 81 ? -12.727 -3.634 33.881 1.00 89.31 81 ALA A C 1
ATOM 642 O O . ALA A 1 81 ? -13.761 -3.777 34.530 1.00 89.31 81 ALA A O 1
ATOM 643 N N . LEU A 1 82 ? -11.619 -3.100 34.408 1.00 92.75 82 LEU A N 1
ATOM 644 C CA . LEU A 1 82 ? -11.566 -2.581 35.774 1.00 92.75 82 LEU A CA 1
ATOM 645 C C . LEU A 1 82 ? -12.527 -1.399 35.967 1.00 92.75 82 LEU A C 1
ATOM 647 O O . LEU A 1 82 ? -13.266 -1.378 36.944 1.00 92.75 82 LEU A O 1
ATOM 651 N N . ILE A 1 83 ? -12.567 -0.438 35.036 1.00 91.56 83 ILE A N 1
ATOM 652 C CA . ILE A 1 83 ? -13.483 0.712 35.144 1.00 91.56 83 ILE A CA 1
ATOM 653 C C . ILE A 1 83 ? -14.948 0.248 35.049 1.00 91.56 83 ILE A C 1
ATOM 655 O O . ILE A 1 83 ? -15.790 0.754 35.781 1.00 91.56 83 ILE A O 1
ATOM 659 N N . ILE A 1 84 ? -15.261 -0.753 34.216 1.00 92.56 84 ILE A N 1
ATOM 660 C CA . ILE A 1 84 ? -16.595 -1.383 34.168 1.00 92.56 84 ILE A CA 1
ATOM 661 C C . ILE A 1 84 ? -16.971 -1.998 35.522 1.00 92.56 84 ILE A C 1
ATOM 663 O O . ILE A 1 84 ? -18.120 -1.869 35.951 1.00 92.56 84 ILE A O 1
ATOM 667 N N . GLN A 1 85 ? -16.025 -2.664 36.190 1.00 90.88 85 GLN A N 1
ATOM 668 C CA . GLN A 1 85 ? -16.252 -3.230 37.517 1.00 90.88 85 GLN A CA 1
ATOM 669 C C . GLN A 1 85 ? -16.543 -2.126 38.540 1.00 90.88 85 GLN A C 1
ATOM 671 O O . GLN A 1 85 ? -17.560 -2.201 39.221 1.00 90.88 85 GLN A O 1
ATOM 676 N N . VAL A 1 86 ? -15.719 -1.074 38.581 1.00 92.25 86 VAL A N 1
ATOM 677 C CA . VAL A 1 86 ? -15.921 0.079 39.478 1.00 92.25 86 VAL A CA 1
ATOM 678 C C . VAL A 1 86 ? -17.272 0.751 39.216 1.00 92.25 86 VAL A C 1
ATOM 680 O O . VAL A 1 86 ? -18.035 0.978 40.146 1.00 92.25 86 VAL A O 1
ATOM 683 N N . ALA A 1 87 ? -17.634 0.983 37.953 1.00 93.00 87 ALA A N 1
ATOM 684 C CA . ALA A 1 87 ? -18.932 1.557 37.598 1.00 93.00 87 ALA A CA 1
ATOM 685 C C . ALA A 1 87 ? -20.111 0.660 38.014 1.00 93.00 87 ALA A C 1
ATOM 687 O O . ALA A 1 87 ? -21.183 1.165 38.331 1.00 93.00 87 ALA A O 1
ATOM 688 N N . SER A 1 88 ? -19.923 -0.665 38.021 1.00 90.31 88 SER A N 1
ATOM 689 C CA . SER A 1 88 ? -20.941 -1.606 38.504 1.00 90.31 88 SER A CA 1
ATOM 690 C C . SER A 1 88 ? -21.078 -1.567 40.028 1.00 90.31 88 SER A C 1
ATOM 692 O O . SER A 1 88 ? -22.181 -1.724 40.534 1.00 90.31 88 SER A O 1
ATOM 694 N N . GLU A 1 89 ? -19.980 -1.354 40.758 1.00 93.44 89 GLU A N 1
ATOM 695 C CA . GLU A 1 89 ? -19.993 -1.176 42.219 1.00 93.44 89 GLU A CA 1
ATOM 696 C C . GLU A 1 89 ? -20.652 0.153 42.636 1.00 93.44 89 GLU A C 1
ATOM 698 O O . GLU A 1 89 ? -21.217 0.242 43.723 1.00 93.44 89 GLU A O 1
ATOM 703 N N . GLU A 1 90 ? -20.626 1.164 41.762 1.00 93.50 90 GLU A N 1
ATOM 704 C CA . GLU A 1 90 ? -21.258 2.478 41.960 1.00 93.50 90 GLU A CA 1
ATOM 705 C C . GLU A 1 90 ? -22.695 2.580 41.396 1.00 93.50 90 GLU A C 1
ATOM 707 O O . GLU A 1 90 ? -23.251 3.677 41.350 1.00 93.50 90 GLU A O 1
ATOM 712 N N . ASP A 1 91 ? -23.297 1.473 40.933 1.00 92.31 91 ASP A N 1
ATOM 713 C CA . ASP A 1 91 ? -24.608 1.441 40.248 1.00 92.31 91 ASP A CA 1
ATOM 714 C C . ASP A 1 91 ? -24.709 2.413 39.039 1.00 92.31 91 ASP A C 1
ATOM 716 O O . ASP A 1 91 ? -25.788 2.845 38.621 1.00 92.31 91 ASP A O 1
ATOM 720 N N . ALA A 1 92 ? -23.572 2.746 38.421 1.00 91.69 92 ALA A N 1
ATOM 721 C CA . ALA A 1 92 ? -23.454 3.680 37.304 1.00 91.69 92 ALA A CA 1
ATOM 722 C C . ALA A 1 92 ? -23.654 2.976 35.947 1.00 91.69 92 ALA A C 1
ATOM 724 O O . ALA A 1 92 ? -22.746 2.893 35.111 1.00 91.69 92 ALA A O 1
ATOM 725 N N . GLU A 1 93 ? -24.865 2.465 35.708 1.00 88.88 93 GLU A N 1
ATOM 726 C CA . GLU A 1 93 ? -25.192 1.665 34.515 1.00 88.88 93 GLU A CA 1
ATOM 727 C C . GLU A 1 93 ? -24.967 2.407 33.182 1.00 88.88 93 GLU A C 1
ATOM 729 O O . GLU A 1 93 ? -24.538 1.801 32.199 1.00 88.88 93 GLU A O 1
ATOM 734 N N . GLU A 1 94 ? -25.166 3.727 33.137 1.00 85.81 94 GLU A N 1
ATOM 735 C CA . GLU A 1 94 ? -24.891 4.526 31.933 1.00 85.81 94 GLU A CA 1
ATOM 736 C C . GLU A 1 94 ? -23.384 4.606 31.624 1.00 85.81 94 GLU A C 1
ATOM 738 O O . GLU A 1 94 ? -22.958 4.391 30.486 1.00 85.81 94 GLU A O 1
ATOM 743 N N . THR A 1 95 ? -22.554 4.820 32.649 1.00 88.19 95 THR A N 1
ATOM 744 C CA . THR A 1 95 ? -21.087 4.829 32.533 1.00 88.19 95 THR A CA 1
ATOM 745 C C . THR A 1 95 ? -20.570 3.482 32.039 1.00 88.19 95 THR A C 1
ATOM 747 O O . THR A 1 95 ? -19.744 3.412 31.127 1.00 88.19 95 THR A O 1
ATOM 750 N N . LYS A 1 96 ? -21.102 2.393 32.592 1.00 89.00 96 LYS A N 1
ATOM 751 C CA . LYS A 1 96 ? -20.782 1.025 32.180 1.00 89.00 96 LYS A CA 1
ATOM 752 C C . LYS A 1 96 ? -21.110 0.772 30.708 1.00 89.00 96 LYS A C 1
ATOM 754 O O . LYS A 1 96 ? -20.271 0.229 29.988 1.00 89.00 96 LYS A O 1
ATOM 759 N N . GLN A 1 97 ? -22.285 1.199 30.239 1.00 87.81 97 GLN A N 1
ATOM 760 C CA . GLN A 1 97 ? -22.674 1.075 28.829 1.00 87.81 97 GLN A CA 1
ATOM 761 C C . GLN A 1 97 ? -21.743 1.865 27.900 1.00 87.81 97 GLN A C 1
ATOM 763 O O . GLN A 1 97 ? -21.315 1.333 26.873 1.00 87.81 97 GLN A O 1
ATOM 768 N N . LEU A 1 98 ? -21.369 3.092 28.273 1.00 87.50 98 LEU A N 1
ATOM 769 C CA . LEU A 1 98 ? -20.435 3.914 27.496 1.00 87.50 98 LEU A CA 1
ATOM 770 C C . LEU A 1 98 ? -19.048 3.266 27.380 1.00 87.50 98 LEU A C 1
ATOM 772 O O . LEU A 1 98 ? -18.475 3.208 26.289 1.00 87.50 98 LEU A O 1
ATOM 776 N N . ILE A 1 99 ? -18.512 2.738 28.483 1.00 89.88 99 ILE A N 1
ATOM 777 C CA . ILE A 1 99 ? -17.196 2.082 28.493 1.00 89.88 99 ILE A CA 1
ATOM 778 C C . ILE A 1 99 ? -17.227 0.777 27.691 1.00 89.88 99 ILE A C 1
ATOM 780 O O . ILE A 1 99 ? -16.264 0.469 26.987 1.00 89.88 99 ILE A O 1
ATOM 784 N N . GLN A 1 100 ? -18.332 0.030 27.745 1.00 87.75 100 GLN A N 1
ATOM 785 C CA . GLN A 1 100 ? -18.510 -1.183 26.950 1.00 87.75 100 GLN A CA 1
ATOM 786 C C . GLN A 1 100 ? -18.501 -0.869 25.445 1.00 87.75 100 GLN A C 1
ATOM 788 O O . GLN A 1 100 ? -17.725 -1.469 24.703 1.00 87.75 100 GLN A O 1
ATOM 793 N N . GLN A 1 101 ? -19.266 0.136 25.006 1.00 86.44 101 GLN A N 1
ATOM 794 C CA . GLN A 1 101 ? -19.271 0.581 23.607 1.00 86.44 101 GLN A CA 1
ATOM 795 C C . GLN A 1 101 ? -17.892 1.074 23.151 1.00 86.44 101 GLN A C 1
ATOM 797 O O . GLN A 1 101 ? -17.467 0.790 22.030 1.00 86.44 101 GLN A O 1
ATOM 802 N N . LEU A 1 102 ? -17.162 1.781 24.021 1.00 87.88 102 LEU A N 1
ATOM 803 C CA . LEU A 1 102 ? -15.789 2.206 23.750 1.00 87.88 102 LEU A CA 1
ATOM 804 C C . LEU A 1 102 ? -14.842 1.007 23.599 1.00 87.88 102 LEU A C 1
ATOM 806 O O . LEU A 1 102 ? -14.016 0.987 22.688 1.00 87.88 102 LEU A O 1
ATOM 810 N N . SER A 1 103 ? -14.973 0.001 24.464 1.00 89.00 103 SER A N 1
ATOM 811 C CA . SER A 1 103 ? -14.197 -1.240 24.398 1.00 89.00 103 SER A CA 1
ATOM 812 C C . SER A 1 103 ? -14.432 -1.977 23.077 1.00 89.00 103 SER A C 1
ATOM 814 O O . SER A 1 103 ? -13.472 -2.382 22.418 1.00 89.00 103 SER A O 1
ATOM 816 N N . ASP A 1 104 ? -15.686 -2.075 22.630 1.00 85.38 104 ASP A N 1
ATOM 817 C CA . ASP A 1 104 ? -16.046 -2.742 21.375 1.00 85.38 104 ASP A CA 1
ATOM 818 C C . ASP A 1 104 ? -15.570 -1.954 20.141 1.00 85.38 104 ASP A C 1
ATOM 820 O O . ASP A 1 104 ? -14.999 -2.538 19.212 1.00 85.38 104 ASP A O 1
ATOM 824 N N . LEU A 1 105 ? -15.675 -0.620 20.169 1.00 86.88 105 LEU A N 1
ATOM 825 C CA . LEU A 1 105 ? -15.098 0.267 19.153 1.00 86.88 105 LEU A CA 1
ATOM 826 C C . LEU A 1 105 ? -13.574 0.083 19.045 1.00 86.88 105 LEU A C 1
ATOM 828 O O . LEU A 1 105 ? -13.029 -0.063 17.948 1.00 86.88 105 LEU A O 1
ATOM 832 N N . LEU A 1 106 ? -12.861 0.078 20.173 1.00 85.00 106 LEU A N 1
ATOM 833 C CA . LEU A 1 106 ? -11.406 -0.090 20.199 1.00 85.00 106 LEU A CA 1
ATOM 834 C C . LEU A 1 106 ? -10.990 -1.492 19.751 1.00 85.00 106 LEU A C 1
ATOM 836 O O . LEU A 1 106 ? -10.011 -1.638 19.020 1.00 85.00 106 LEU A O 1
ATOM 840 N N . ARG A 1 107 ? -11.745 -2.527 20.135 1.00 83.62 107 ARG A N 1
ATOM 841 C CA . ARG A 1 107 ? -11.503 -3.909 19.706 1.00 83.62 107 ARG A CA 1
ATOM 842 C C . ARG A 1 107 ? -11.615 -4.045 18.191 1.00 83.62 107 ARG A C 1
ATOM 844 O O . ARG A 1 107 ? -10.738 -4.662 17.588 1.00 83.62 107 ARG A O 1
ATOM 851 N N . TYR A 1 108 ? -12.626 -3.422 17.584 1.00 82.81 108 TYR A N 1
ATOM 852 C CA . TYR A 1 108 ? -12.754 -3.354 16.130 1.00 82.81 108 TYR A CA 1
ATOM 853 C C . TYR A 1 108 ? -11.524 -2.703 15.485 1.00 82.81 108 TYR A C 1
ATOM 855 O O . TYR A 1 108 ? -10.884 -3.309 14.630 1.00 82.81 108 TYR A O 1
ATOM 863 N N . ASN A 1 109 ? -11.132 -1.516 15.952 1.00 79.69 109 ASN A N 1
ATOM 864 C CA . ASN A 1 109 ? -10.017 -0.762 15.371 1.00 79.69 109 ASN A CA 1
ATOM 865 C C . ASN A 1 109 ? -8.649 -1.450 15.541 1.00 79.69 109 ASN A C 1
ATOM 867 O O . ASN A 1 109 ? -7.778 -1.316 14.684 1.00 79.69 109 ASN A O 1
ATOM 871 N N . LEU A 1 110 ? -8.432 -2.173 16.644 1.00 77.94 110 LEU A N 1
ATOM 872 C CA . LEU A 1 110 ? -7.131 -2.772 16.957 1.00 77.94 110 LEU A CA 1
ATOM 873 C C . LEU A 1 110 ? -6.959 -4.189 16.390 1.00 77.94 110 LEU A C 1
ATOM 875 O O . LEU A 1 110 ? -5.838 -4.566 16.031 1.00 77.94 110 LEU A O 1
ATOM 879 N N . TYR A 1 111 ? -8.031 -4.980 16.300 1.00 75.25 111 TYR A N 1
ATOM 880 C CA . TYR A 1 111 ? -7.944 -6.389 15.897 1.00 75.25 111 TYR A CA 1
ATOM 881 C C . TYR A 1 111 ? -8.504 -6.695 14.513 1.00 75.25 111 TYR A C 1
ATOM 883 O O . TYR A 1 111 ? -8.154 -7.741 13.958 1.00 75.25 111 TYR A O 1
ATOM 891 N N . ASN A 1 112 ? -9.320 -5.817 13.927 1.00 71.31 112 ASN A N 1
ATOM 892 C CA . ASN A 1 112 ? -9.866 -6.079 12.606 1.00 71.31 112 ASN A CA 1
ATOM 893 C C . ASN A 1 112 ? -8.834 -5.734 11.520 1.00 71.31 112 ASN A C 1
ATOM 895 O O . ASN A 1 112 ? -8.733 -4.603 11.062 1.00 71.31 112 ASN A O 1
ATOM 899 N N . ASN A 1 113 ? -8.025 -6.727 11.139 1.00 64.25 113 ASN A N 1
ATOM 900 C CA . ASN A 1 113 ? -7.000 -6.610 10.090 1.00 64.25 113 ASN A CA 1
ATOM 901 C C . ASN A 1 113 ? -7.465 -7.206 8.752 1.00 64.25 113 ASN A C 1
ATOM 903 O O . ASN A 1 113 ? -6.639 -7.510 7.889 1.00 64.25 113 ASN A O 1
ATOM 907 N N . ALA A 1 114 ? -8.764 -7.473 8.602 1.00 72.44 114 ALA A N 1
ATOM 908 C CA . ALA A 1 114 ? -9.275 -8.053 7.374 1.00 72.44 114 ALA A CA 1
ATOM 909 C C . ALA A 1 114 ? -9.125 -7.032 6.228 1.00 72.44 114 ALA A C 1
ATOM 911 O O . ALA A 1 114 ? -9.519 -5.878 6.386 1.00 72.44 114 ALA A O 1
ATOM 912 N N . PRO A 1 115 ? -8.589 -7.433 5.059 1.00 65.50 115 PRO A N 1
ATOM 913 C CA . PRO A 1 115 ? -8.447 -6.538 3.907 1.00 65.50 115 PRO A CA 1
ATOM 914 C C . PRO A 1 115 ? -9.800 -6.084 3.335 1.00 65.50 115 PRO A C 1
ATOM 916 O O . PRO A 1 115 ? -9.857 -5.154 2.536 1.00 65.50 115 PRO A O 1
ATOM 919 N N . SER A 1 116 ? -10.890 -6.751 3.720 1.00 76.44 116 SER A N 1
ATOM 920 C CA . SER A 1 116 ? -12.261 -6.395 3.383 1.00 76.44 116 SER A CA 1
ATOM 921 C C . SER A 1 116 ? -13.182 -6.829 4.519 1.00 76.44 116 SER A C 1
ATOM 923 O O . SER A 1 116 ? -13.021 -7.921 5.067 1.00 76.44 116 SER A O 1
ATOM 925 N N . VAL A 1 117 ? -14.135 -5.969 4.866 1.00 83.12 117 VAL A N 1
ATOM 926 C CA . VAL A 1 117 ? -15.117 -6.177 5.934 1.00 83.12 117 VAL A CA 1
ATOM 927 C C . VAL A 1 117 ? -16.518 -5.886 5.390 1.00 83.12 117 VAL A C 1
ATOM 929 O O . VAL A 1 117 ? -16.665 -5.028 4.513 1.00 83.12 117 VAL A O 1
ATOM 932 N N . PRO A 1 118 ? -17.565 -6.595 5.847 1.00 88.88 118 PRO A N 1
ATOM 933 C CA . PRO A 1 118 ? -18.929 -6.325 5.406 1.00 88.88 118 PRO A CA 1
ATOM 934 C C . PRO A 1 118 ? -19.378 -4.912 5.790 1.00 88.88 118 PRO A C 1
ATOM 936 O O . PRO A 1 118 ? -19.171 -4.477 6.920 1.00 88.88 118 PRO A O 1
ATOM 939 N N . LEU A 1 119 ? -20.100 -4.231 4.893 1.00 88.00 119 LEU A N 1
ATOM 940 C CA . LEU A 1 119 ? -20.632 -2.885 5.151 1.00 88.00 119 LE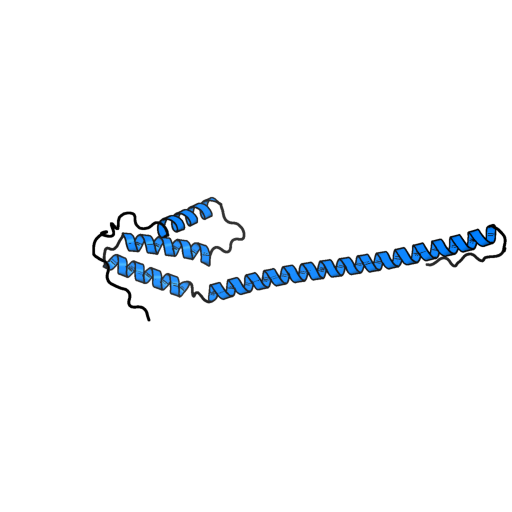U A CA 1
ATOM 941 C C . LEU A 1 119 ? -21.517 -2.821 6.410 1.00 88.00 119 LEU A C 1
ATOM 943 O O . LEU A 1 119 ? -21.537 -1.811 7.102 1.00 88.00 119 LEU A O 1
ATOM 947 N N . ALA A 1 120 ? -22.230 -3.903 6.731 1.00 89.00 120 ALA A N 1
ATOM 948 C CA . ALA A 1 120 ? -23.032 -3.985 7.950 1.00 89.00 120 ALA A CA 1
ATOM 949 C C . ALA A 1 120 ? -22.186 -3.812 9.224 1.00 89.00 120 ALA A C 1
ATOM 951 O O . ALA A 1 120 ? -22.610 -3.125 10.148 1.00 89.00 120 ALA A O 1
ATOM 952 N N . GLN A 1 121 ? -20.978 -4.383 9.242 1.00 84.88 121 GLN A N 1
ATOM 953 C CA . GLN A 1 121 ? -20.057 -4.284 10.372 1.00 84.88 121 GLN A CA 1
ATOM 954 C C . GLN A 1 121 ? -19.511 -2.854 10.517 1.00 84.88 121 GLN A C 1
ATOM 956 O O . GLN A 1 121 ? -19.417 -2.336 11.625 1.00 84.88 121 GLN A O 1
ATOM 961 N N . GLU A 1 122 ? -19.230 -2.178 9.400 1.00 87.06 122 GLU A N 1
ATOM 962 C CA . GLU A 1 122 ? -18.859 -0.754 9.392 1.00 87.06 122 GLU A CA 1
ATOM 963 C C . GLU A 1 122 ? -19.980 0.132 9.958 1.00 87.06 122 GLU A C 1
ATOM 965 O O . GLU A 1 122 ? -19.739 1.015 10.780 1.00 87.06 122 GLU A O 1
ATOM 970 N N . ILE A 1 123 ? -21.232 -0.131 9.569 1.00 89.19 123 ILE A N 1
ATOM 971 C CA . ILE A 1 123 ? -22.400 0.599 10.082 1.00 89.19 123 ILE A CA 1
ATOM 972 C C . ILE A 1 123 ? -22.557 0.395 11.597 1.00 89.19 123 ILE A C 1
ATOM 974 O O . ILE A 1 123 ? -22.815 1.357 12.319 1.00 89.19 123 ILE A O 1
ATOM 978 N N . GLU A 1 124 ? -22.365 -0.825 12.099 1.00 86.38 124 GLU A N 1
ATOM 979 C CA . GLU A 1 124 ? -22.416 -1.133 13.535 1.00 86.38 124 GLU A CA 1
ATOM 980 C C . GLU A 1 124 ? -21.353 -0.355 14.332 1.00 86.38 124 GLU A C 1
ATOM 982 O O . GLU A 1 124 ? -21.648 0.267 15.355 1.00 86.38 124 GLU A O 1
ATOM 987 N N . VAL A 1 125 ? -20.125 -0.292 13.818 1.00 85.50 125 VAL A N 1
ATOM 988 C CA . VAL A 1 125 ? -19.029 0.479 14.425 1.00 85.50 125 VAL A CA 1
ATOM 989 C C . VAL A 1 125 ? -19.329 1.979 14.413 1.00 85.50 125 VAL A C 1
ATOM 991 O O . VAL A 1 125 ? -19.084 2.667 15.408 1.00 85.50 125 VAL A O 1
ATOM 994 N N . LEU A 1 126 ? -19.919 2.495 13.330 1.00 85.62 126 LEU A N 1
ATOM 995 C CA . LEU A 1 126 ? -20.386 3.882 13.262 1.00 85.62 126 LEU A CA 1
ATOM 996 C C . LEU A 1 126 ? -21.483 4.170 14.293 1.00 85.62 126 LEU A C 1
ATOM 998 O O . LEU A 1 126 ? -21.493 5.255 14.878 1.00 85.62 126 LEU A O 1
ATOM 1002 N N . HIS A 1 127 ? -22.376 3.214 14.565 1.00 85.31 127 HIS A N 1
ATOM 1003 C CA . HIS A 1 127 ? -23.363 3.357 15.633 1.00 85.31 127 HIS A CA 1
ATOM 1004 C C . HIS A 1 127 ? -22.699 3.477 17.007 1.00 85.31 127 HIS A C 1
ATOM 1006 O O . HIS A 1 127 ? -23.070 4.391 17.748 1.00 85.31 127 HIS A O 1
ATOM 1012 N N . HIS A 1 128 ? -21.705 2.641 17.328 1.00 82.69 128 HIS A N 1
ATOM 1013 C CA . HIS A 1 128 ? -20.933 2.770 18.572 1.00 82.69 128 HIS A CA 1
ATOM 1014 C C . HIS A 1 128 ? -20.235 4.134 18.660 1.00 82.69 128 HIS A C 1
ATOM 1016 O O . HIS A 1 128 ? -20.348 4.827 19.669 1.00 82.69 128 HIS A O 1
ATOM 1022 N N . TYR A 1 129 ? -19.593 4.579 17.577 1.00 85.38 129 TYR A N 1
ATOM 1023 C CA . TYR A 1 129 ? -18.920 5.879 17.527 1.00 85.38 129 TYR A CA 1
ATOM 1024 C C . TYR A 1 129 ? -19.877 7.058 17.770 1.00 85.38 129 TYR A C 1
ATOM 1026 O O . TYR A 1 129 ? -19.572 7.962 18.548 1.00 85.38 129 TYR A O 1
ATOM 1034 N N . ILE A 1 130 ? -21.049 7.059 17.126 1.00 84.81 130 ILE A N 1
ATOM 1035 C CA . ILE A 1 130 ? -22.045 8.126 17.289 1.00 84.81 130 ILE A CA 1
ATOM 1036 C C . ILE A 1 130 ? -22.624 8.129 18.707 1.00 84.81 130 ILE A C 1
ATOM 1038 O O . ILE A 1 130 ? -22.846 9.212 19.245 1.00 84.81 130 ILE A O 1
ATOM 1042 N N . HIS A 1 131 ? -22.859 6.962 19.313 1.00 81.44 131 HIS A N 1
ATOM 1043 C CA . HIS A 1 131 ? -23.360 6.879 20.688 1.00 81.44 131 HIS A CA 1
ATOM 1044 C C . HIS A 1 131 ? -22.351 7.426 21.698 1.00 81.44 131 HIS A C 1
ATOM 1046 O O . HIS A 1 131 ? -22.738 8.220 22.546 1.00 81.44 131 HIS A O 1
ATOM 1052 N N . ILE A 1 132 ? -21.064 7.100 21.546 1.00 81.81 132 ILE A N 1
ATOM 1053 C CA . ILE A 1 132 ? -19.997 7.632 22.406 1.00 81.81 132 ILE A CA 1
ATOM 1054 C C . ILE A 1 132 ? -19.830 9.149 22.216 1.00 81.81 132 ILE A C 1
ATOM 1056 O O . ILE A 1 132 ? -19.567 9.876 23.170 1.00 81.81 132 ILE A O 1
ATOM 1060 N N . ARG A 1 133 ? -19.950 9.648 20.975 1.00 76.94 133 ARG A N 1
ATOM 1061 C CA . ARG A 1 133 ? -19.748 11.071 20.653 1.00 76.94 133 ARG A CA 1
ATOM 1062 C C . ARG A 1 133 ? -20.935 11.951 21.037 1.00 76.94 133 ARG A C 1
ATOM 1064 O O . ARG A 1 133 ? -20.748 13.148 21.269 1.00 76.94 133 ARG A O 1
ATOM 1071 N N . LYS A 1 134 ? -22.158 11.418 21.029 1.00 74.56 134 LYS A N 1
ATOM 1072 C CA . LYS A 1 134 ? -23.323 12.198 21.444 1.00 74.56 134 LYS A CA 1
ATOM 1073 C C . LYS A 1 134 ? -23.199 12.488 22.941 1.00 74.56 134 LYS A C 1
ATOM 1075 O O . LYS A 1 134 ? -23.038 11.547 23.712 1.00 74.56 134 LYS A O 1
ATOM 1080 N N . PRO A 1 135 ? -23.293 13.759 23.370 1.00 54.94 135 PRO A N 1
ATOM 1081 C CA . PRO A 1 135 ? -23.437 14.038 24.787 1.00 54.94 135 PRO A CA 1
ATOM 1082 C C . PRO A 1 135 ? -24.688 13.307 25.277 1.00 54.94 135 PRO A C 1
ATOM 1084 O O . PRO A 1 135 ? -25.728 13.360 24.611 1.00 54.94 135 PRO A O 1
ATOM 1087 N N . VAL A 1 136 ? -24.564 12.606 26.406 1.00 57.62 136 VAL A N 1
ATOM 1088 C CA . VAL A 1 136 ? -25.690 12.033 27.149 1.00 57.62 136 VAL A CA 1
ATOM 1089 C C . VAL A 1 136 ? -26.782 13.095 27.209 1.00 57.62 136 VAL A C 1
ATOM 1091 O O . VAL A 1 136 ? -26.620 14.139 27.838 1.00 57.62 136 VAL A O 1
ATOM 1094 N N . SER A 1 137 ? -27.887 12.864 26.499 1.00 46.94 137 SER A N 1
ATOM 1095 C CA . SER A 1 137 ? -28.970 13.838 26.316 1.00 46.94 137 SER A CA 1
ATOM 1096 C C . SER A 1 137 ? -29.853 13.967 27.571 1.00 46.94 137 SER A C 1
ATOM 1098 O O . SER A 1 137 ? -31.064 14.153 27.464 1.00 46.94 137 SER A O 1
ATOM 1100 N N . GLY A 1 138 ? -29.238 13.849 28.750 1.00 46.44 138 GLY A N 1
ATOM 1101 C CA . GLY A 1 138 ? -29.844 13.910 30.077 1.00 46.44 138 GLY A CA 1
ATOM 1102 C C . GLY A 1 138 ? -29.052 14.738 31.097 1.00 46.44 138 GLY A C 1
ATOM 1103 O O . GLY A 1 138 ? -29.588 15.027 32.163 1.00 46.44 138 GLY A O 1
ATOM 1104 N N . THR A 1 139 ? -27.833 15.205 30.792 1.00 40.16 139 THR A N 1
ATOM 1105 C CA . THR A 1 139 ? -27.161 16.197 31.645 1.00 40.16 139 THR A CA 1
ATOM 1106 C C . THR A 1 139 ? -27.641 17.595 31.264 1.00 40.16 139 THR A C 1
ATOM 1108 O O . THR A 1 139 ? -27.079 18.290 30.419 1.00 40.16 139 THR A O 1
ATOM 1111 N N . VAL A 1 140 ? -28.724 18.029 31.911 1.00 40.62 140 VAL A N 1
ATOM 1112 C CA . VAL A 1 140 ? -28.994 19.458 32.076 1.00 40.62 140 VAL A CA 1
ATOM 1113 C C . VAL A 1 140 ? -27.812 20.016 32.866 1.00 40.62 140 VAL A C 1
ATOM 1115 O O . VAL A 1 140 ? -27.792 19.951 34.091 1.00 40.62 140 VAL A O 1
ATOM 1118 N N . PHE A 1 141 ? -26.793 20.523 32.172 1.00 42.69 141 PHE A N 1
ATOM 1119 C CA . PHE A 1 141 ? -25.864 21.465 32.781 1.00 42.69 141 PHE A CA 1
ATOM 1120 C C . PHE A 1 141 ? -26.722 22.630 33.288 1.00 42.69 141 PHE A C 1
ATOM 1122 O O . PHE A 1 141 ? -27.398 23.260 32.466 1.00 42.69 141 PHE A O 1
ATOM 1129 N N . PRO A 1 142 ? -26.775 22.913 34.604 1.00 36.38 142 PRO A N 1
ATOM 1130 C CA . PRO A 1 142 ? -27.498 24.073 35.085 1.00 36.38 142 PRO A CA 1
ATOM 1131 C C . PRO A 1 142 ? -26.790 25.308 34.531 1.00 36.38 142 PRO A C 1
ATOM 1133 O O . PRO A 1 142 ? -25.708 25.696 34.970 1.00 36.38 142 PRO A O 1
ATOM 1136 N N . ALA A 1 143 ? -27.399 25.905 33.511 1.00 43.91 143 ALA A N 1
ATOM 1137 C CA . ALA A 1 143 ? -27.038 27.218 33.024 1.00 43.91 143 ALA A CA 1
ATOM 1138 C C . ALA A 1 143 ? -27.391 28.225 34.125 1.00 43.91 143 ALA A C 1
ATOM 1140 O O . ALA A 1 143 ? -28.529 28.680 34.215 1.00 43.91 143 ALA A O 1
ATOM 1141 N N . GLY A 1 144 ? -26.430 28.532 34.997 1.00 45.53 144 GLY A N 1
ATOM 1142 C CA . GLY A 1 144 ? -26.599 29.587 35.990 1.00 45.53 144 GLY A CA 1
ATOM 1143 C C . GLY A 1 144 ? -25.718 29.472 37.227 1.00 45.53 144 GLY A C 1
ATOM 1144 O O . GLY A 1 144 ? -26.224 29.163 38.296 1.00 45.53 144 GLY A O 1
ATOM 1145 N N . SER A 1 145 ? -24.444 29.845 37.115 1.00 35.22 145 SER A N 1
ATOM 1146 C CA . SER A 1 145 ? -23.783 30.647 38.155 1.00 35.22 145 SER A CA 1
ATOM 1147 C C . SER A 1 145 ? -22.550 31.338 37.573 1.00 35.22 145 SER A C 1
ATOM 1149 O O . SER A 1 145 ? -21.518 30.716 37.355 1.00 35.22 145 SER A O 1
ATOM 1151 N N . THR A 1 146 ? -22.750 32.619 37.265 1.00 37.66 146 THR A N 1
ATOM 1152 C CA . THR A 1 146 ? -21.817 33.748 37.418 1.00 37.66 146 THR A CA 1
ATOM 1153 C C . THR A 1 146 ? -20.351 33.582 37.014 1.00 37.66 146 THR A C 1
ATOM 1155 O O . THR A 1 146 ? -19.588 32.827 37.599 1.00 37.66 146 THR A O 1
ATOM 1158 N N . ALA A 1 147 ? -19.972 34.443 36.067 1.00 47.19 147 ALA A N 1
ATOM 1159 C CA . ALA A 1 147 ? -18.618 34.857 35.745 1.00 47.19 147 ALA A CA 1
ATOM 1160 C C . ALA A 1 147 ? -17.694 34.963 36.971 1.00 47.19 147 ALA A C 1
ATOM 1162 O O . ALA A 1 147 ? -17.941 35.770 37.864 1.00 47.19 147 ALA A O 1
ATOM 1163 N N . GLU A 1 148 ? -16.584 34.233 36.931 1.00 37.12 148 GLU A N 1
ATOM 1164 C CA . GLU A 1 148 ? -15.386 34.537 37.706 1.00 37.12 148 GLU A CA 1
ATOM 1165 C C . GLU A 1 148 ? -14.171 34.472 36.770 1.00 37.12 148 GLU A C 1
ATOM 1167 O O . GLU A 1 148 ? -13.700 33.415 36.360 1.00 37.12 148 GLU A O 1
ATOM 1172 N N . SER A 1 149 ? -13.781 35.669 36.334 1.00 38.06 149 SER A N 1
ATOM 1173 C CA . SER A 1 149 ? -12.416 36.168 36.162 1.00 38.06 149 SER A CA 1
ATOM 1174 C C . SER A 1 149 ? -11.302 35.130 35.966 1.00 38.06 149 SER A C 1
ATOM 1176 O O . SER A 1 149 ? -10.761 34.587 36.926 1.00 38.06 149 SER A O 1
ATOM 1178 N N . ILE A 1 150 ? -10.860 34.966 34.718 1.00 39.25 150 ILE A N 1
ATOM 1179 C CA . ILE A 1 150 ? -9.533 34.422 34.402 1.00 39.25 150 ILE A CA 1
ATOM 1180 C C . ILE A 1 150 ? -8.510 35.542 34.674 1.00 39.25 150 ILE A C 1
ATOM 1182 O O . ILE A 1 150 ? -8.647 36.606 34.065 1.00 39.25 150 ILE A O 1
ATOM 1186 N N . PRO A 1 151 ? -7.497 35.367 35.546 1.00 41.56 151 PRO A N 1
ATOM 1187 C CA . PRO A 1 151 ? -6.353 36.266 35.572 1.00 41.56 151 PRO A CA 1
ATOM 1188 C C . PRO A 1 151 ? -5.412 35.902 34.418 1.00 41.56 151 PRO A C 1
ATOM 1190 O O . PRO A 1 151 ? -5.013 34.746 34.277 1.00 41.56 151 PRO A O 1
ATOM 1193 N N . GLU A 1 152 ? -5.066 36.892 33.598 1.00 39.06 152 GLU A N 1
ATOM 1194 C CA . GLU A 1 152 ? -3.965 36.800 32.639 1.00 39.06 152 GLU A CA 1
ATOM 1195 C C . GLU A 1 152 ? -2.630 36.617 33.378 1.00 39.06 152 GLU A C 1
ATOM 1197 O O . GLU A 1 152 ? -2.328 37.351 34.325 1.00 39.06 152 GLU A O 1
ATOM 1202 N N . ALA A 1 153 ? -1.831 35.657 32.909 1.00 43.75 153 ALA A N 1
ATOM 1203 C CA . ALA A 1 153 ? -0.386 35.581 33.097 1.00 43.75 153 ALA A CA 1
ATOM 1204 C C . ALA A 1 153 ? 0.249 34.954 31.850 1.00 43.75 153 ALA A C 1
ATOM 1206 O O . ALA A 1 153 ? -0.316 33.952 31.351 1.00 43.75 153 ALA A O 1
#

Foldseek 3Di:
DDDDQDDQDDPPPSSVVSVVVSVVSVVVVVVVVVVVVVVVVVVVVVVVVVVVVVVVVVVVVVVVVVVLVVPVLVVVLVVLVVVLVVCVVVVVVVSNVLSVLVNVLVCCVNPVPDPDDDVVVVVVSVVSVVVNPDPPPPPPPPPDDDDDDDDDD

Secondary structure (DSSP, 8-state):
-PPPPPP---SSHHHHHHHHHHHHHHHHHHHHHHHHHHHHHHHHHHHHHHHHHHHHHHHHHHHHHHHHHHS-HHHHHHHHHHHHHHHHHTT-HHHHHHHHHHHHHHHHHHH---SS--HHHHHHHHHHHHHHHS--TT-----------PPP-